Protein AF-T1G6C1-F1 (afdb_monomer)

Nearest PDB structures (foldseek):
  2r5z-assembly1_A  TM=9.878E-01  e=3.812E-03  Drosophila melanogaster
  2r5y-assembly1_A  TM=9.793E-01  e=7.746E-03  Drosophila melanogaster
  2cra-assembly1_A  TM=9.442E-01  e=9.399E-03  Homo sapiens
  1mnm-assembly1_C  TM=7.254E-01  e=1.574E-02  Saccharomyces cerevisiae
  2dn0-assembly1_A  TM=7.608E-01  e=6.931E-02  Homo sapiens

Mean predicted aligned error: 10.91 Å

Sequence (79 aa):
MLNDSKDSKIENKNEECVIRTDDFHRKCNRNEIREVLEREFNQKKYINVRDRDRIACETGLSNRQIKFWFQNRRAKIKK

Organism: Helobdella robusta (NCBI:txid6412)

Radius of gyration: 14.07 Å; Cα contacts (8 Å, |Δi|>4):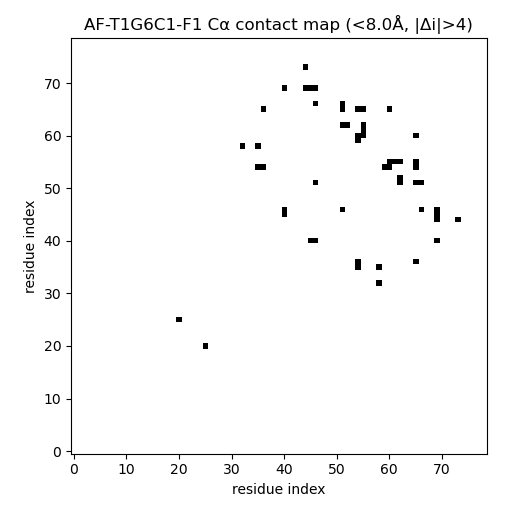 27; chains: 1; bounding box: 31×41×25 Å

Structure (mmCIF, N/CA/C/O b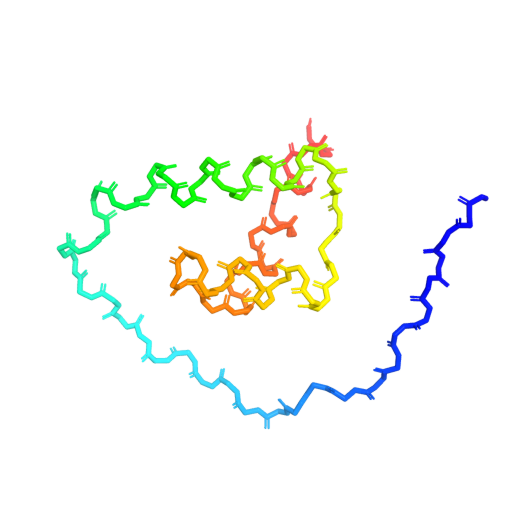ackbone):
data_AF-T1G6C1-F1
#
_entry.id   AF-T1G6C1-F1
#
loop_
_atom_site.group_PDB
_atom_site.id
_atom_site.type_symbol
_atom_site.label_atom_id
_atom_site.label_alt_id
_atom_site.label_comp_id
_atom_site.label_asym_id
_atom_site.label_entity_id
_atom_site.label_seq_id
_atom_site.pdbx_PDB_ins_code
_atom_site.Cartn_x
_atom_site.Cartn_y
_atom_site.Cartn_z
_atom_site.occupancy
_atom_site.B_iso_or_equiv
_atom_site.auth_seq_id
_atom_site.auth_comp_id
_atom_site.auth_asym_id
_atom_site.auth_atom_id
_atom_site.pdbx_PDB_model_num
ATOM 1 N N . MET A 1 1 ? 11.908 -22.125 -4.876 1.00 32.78 1 MET A N 1
ATOM 2 C CA . MET A 1 1 ? 11.924 -21.724 -3.452 1.00 32.78 1 MET A CA 1
ATOM 3 C C . MET A 1 1 ? 10.796 -20.705 -3.250 1.00 32.78 1 MET A C 1
ATOM 5 O O . MET A 1 1 ? 11.027 -19.515 -3.380 1.00 32.78 1 MET A O 1
ATOM 9 N N . LEU A 1 2 ? 9.537 -21.135 -3.385 1.00 42.06 2 LEU A N 1
ATOM 10 C CA . LEU A 1 2 ? 8.631 -21.567 -2.302 1.00 42.06 2 LEU A CA 1
ATOM 11 C C . LEU A 1 2 ? 8.273 -20.446 -1.313 1.00 42.06 2 LEU A C 1
ATOM 13 O O . LEU A 1 2 ? 8.908 -20.285 -0.279 1.00 42.06 2 LEU A O 1
ATOM 17 N N . ASN A 1 3 ? 7.240 -19.683 -1.684 1.00 35.22 3 ASN A N 1
ATOM 18 C CA . ASN A 1 3 ? 6.026 -19.495 -0.885 1.00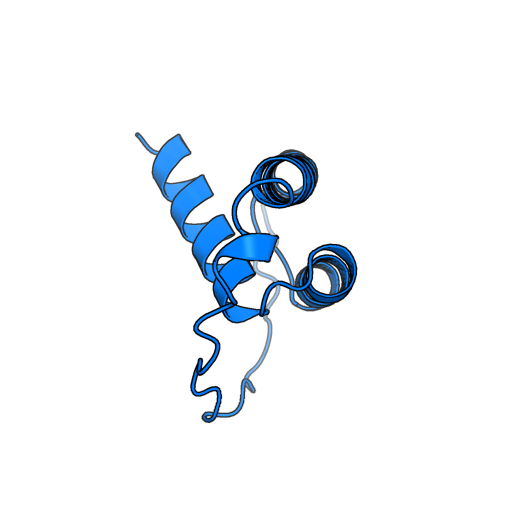 35.22 3 ASN A CA 1
ATOM 19 C C . ASN A 1 3 ? 4.906 -19.003 -1.817 1.00 35.22 3 ASN A C 1
ATOM 21 O O . ASN A 1 3 ? 4.418 -17.880 -1.710 1.00 35.22 3 ASN A O 1
ATOM 25 N N . ASP A 1 4 ? 4.496 -19.874 -2.744 1.00 45.34 4 ASP A N 1
ATOM 26 C CA . ASP A 1 4 ? 3.144 -19.827 -3.303 1.00 45.34 4 ASP A CA 1
ATOM 27 C C . ASP A 1 4 ? 2.185 -20.289 -2.199 1.00 45.34 4 ASP A C 1
ATOM 29 O O . ASP A 1 4 ? 1.742 -21.438 -2.154 1.00 45.34 4 ASP A O 1
ATOM 33 N N . SER A 1 5 ? 1.929 -19.406 -1.233 1.00 41.66 5 SER A N 1
ATOM 34 C CA . SER A 1 5 ? 0.879 -19.636 -0.252 1.00 41.66 5 SER A CA 1
ATOM 35 C C . SER A 1 5 ? -0.446 -19.367 -0.949 1.00 41.66 5 SER A C 1
ATOM 37 O O . SER A 1 5 ? -0.801 -18.226 -1.243 1.00 41.66 5 SER A O 1
ATOM 39 N N . LYS A 1 6 ? -1.134 -20.460 -1.270 1.00 54.44 6 LYS A N 1
ATOM 40 C CA . LYS A 1 6 ? -2.544 -20.493 -1.640 1.00 54.44 6 LYS A CA 1
ATOM 41 C C . LYS A 1 6 ? -3.331 -19.646 -0.640 1.00 54.44 6 LYS A C 1
ATOM 43 O O . LYS A 1 6 ? -3.479 -20.068 0.498 1.00 54.44 6 LYS A O 1
ATOM 48 N N . ASP A 1 7 ? -3.871 -18.515 -1.078 1.00 45.81 7 ASP A N 1
ATOM 49 C CA . ASP A 1 7 ? -5.016 -17.907 -0.411 1.00 45.81 7 ASP A CA 1
ATOM 50 C C . ASP A 1 7 ? -6.230 -18.033 -1.330 1.00 45.81 7 ASP A C 1
ATOM 52 O O . ASP A 1 7 ? -6.371 -17.413 -2.387 1.00 45.81 7 ASP A O 1
ATOM 56 N N . SER A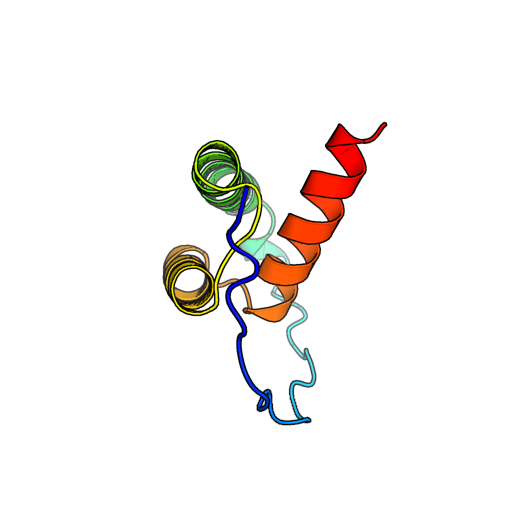 1 8 ? -7.049 -18.980 -0.900 1.00 39.19 8 SER A N 1
ATOM 57 C CA . SER A 1 8 ? -8.416 -19.293 -1.259 1.00 39.19 8 SER A CA 1
ATOM 58 C C . SER A 1 8 ? -9.306 -18.068 -1.477 1.00 39.19 8 SER A C 1
ATOM 60 O O . SER A 1 8 ? -9.299 -17.116 -0.705 1.00 39.19 8 SER A O 1
ATOM 62 N N . LYS A 1 9 ? -10.147 -18.181 -2.513 1.00 50.56 9 LYS A N 1
ATOM 63 C CA . LYS A 1 9 ? -11.483 -17.577 -2.652 1.00 50.56 9 LYS A CA 1
ATOM 64 C C . LYS A 1 9 ? -12.065 -17.048 -1.329 1.00 50.56 9 LYS A C 1
ATOM 66 O O . LYS A 1 9 ? -12.399 -17.845 -0.462 1.00 50.56 9 LYS A O 1
ATOM 71 N N . ILE A 1 10 ? -12.265 -15.734 -1.246 1.00 46.25 10 ILE A N 1
ATOM 72 C CA . ILE A 1 10 ? -13.547 -15.001 -1.157 1.00 46.25 10 ILE A CA 1
ATOM 73 C C . ILE A 1 10 ? -13.158 -13.545 -0.854 1.00 46.25 10 ILE A C 1
ATOM 75 O O . ILE A 1 10 ? -12.785 -13.216 0.263 1.00 46.25 10 ILE A O 1
ATOM 79 N N . GLU A 1 11 ? -13.243 -12.659 -1.844 1.00 44.28 11 GLU A N 1
ATOM 80 C CA . GLU A 1 11 ? -13.369 -11.222 -1.580 1.00 44.28 11 GLU A CA 1
ATOM 81 C C . GLU A 1 11 ? -14.672 -10.826 -2.280 1.00 44.28 11 GLU A C 1
ATOM 83 O O . GLU A 1 11 ? -14.791 -10.907 -3.507 1.00 44.28 11 GLU A O 1
ATOM 88 N N . ASN A 1 12 ? -15.703 -10.597 -1.464 1.00 44.50 12 ASN A N 1
ATOM 89 C CA . ASN A 1 12 ? -17.054 -10.263 -1.891 1.00 44.50 12 ASN A CA 1
ATOM 90 C C . ASN A 1 12 ? -17.024 -9.080 -2.866 1.00 44.50 12 ASN A C 1
ATOM 92 O O . ASN A 1 12 ? -16.395 -8.054 -2.619 1.00 44.50 12 ASN A O 1
ATOM 96 N N . LYS A 1 13 ? -17.738 -9.230 -3.983 1.00 53.31 13 LYS A N 1
ATOM 97 C CA . LYS A 1 13 ? -18.055 -8.133 -4.896 1.00 53.31 13 LYS A CA 1
ATOM 98 C C . LYS A 1 13 ? -18.990 -7.194 -4.134 1.00 53.31 13 LYS A C 1
ATOM 100 O O . LYS A 1 13 ? -20.119 -7.611 -3.925 1.00 53.31 13 LYS A O 1
ATOM 105 N N . ASN A 1 14 ? -18.504 -6.046 -3.651 1.00 51.31 14 ASN A N 1
ATOM 106 C CA . ASN A 1 14 ? -19.239 -4.794 -3.371 1.00 51.31 14 ASN A CA 1
ATOM 107 C C . ASN A 1 14 ? -18.360 -3.848 -2.526 1.00 51.31 14 ASN A C 1
ATOM 109 O O . ASN A 1 14 ? -18.600 -3.659 -1.341 1.00 51.31 14 ASN A O 1
ATOM 113 N N . GLU A 1 15 ? -17.342 -3.235 -3.131 1.00 50.09 15 GLU A N 1
ATOM 114 C CA . GLU A 1 15 ? -16.678 -2.068 -2.530 1.00 50.09 15 GLU A CA 1
ATOM 115 C C . GLU A 1 15 ? -16.665 -0.932 -3.556 1.00 50.09 15 GLU A C 1
ATOM 117 O O . GLU A 1 15 ? -15.678 -0.684 -4.256 1.00 50.09 15 GLU A O 1
ATOM 122 N N . GLU A 1 16 ? -17.812 -0.264 -3.690 1.00 44.78 16 GLU A N 1
ATOM 123 C CA . GLU A 1 16 ? -17.869 1.068 -4.285 1.00 44.78 16 GLU A CA 1
ATOM 124 C C . GLU A 1 16 ? -16.998 2.015 -3.453 1.00 44.78 16 GLU A C 1
ATOM 126 O O . GLU A 1 16 ? -17.240 2.268 -2.275 1.00 44.78 16 GLU A O 1
ATOM 131 N N . CYS A 1 17 ? -15.950 2.548 -4.074 1.00 43.91 17 CYS A N 1
ATOM 132 C CA . CYS A 1 17 ? -15.078 3.530 -3.453 1.00 43.91 17 CYS A CA 1
ATOM 133 C C . CYS A 1 17 ? -15.722 4.917 -3.590 1.00 43.91 17 CYS A C 1
ATOM 135 O O . CYS A 1 17 ? -15.415 5.643 -4.536 1.00 43.91 17 CYS A O 1
ATOM 137 N N . VAL A 1 18 ? -16.596 5.299 -2.658 1.00 51.66 18 VAL A N 1
ATOM 138 C CA . VAL A 1 18 ? -17.107 6.677 -2.558 1.00 51.66 18 VAL A CA 1
ATOM 139 C C . VAL A 1 18 ? -16.460 7.367 -1.369 1.00 51.66 18 VAL A C 1
ATOM 141 O O . VAL A 1 18 ? -17.090 7.592 -0.348 1.00 51.66 18 VAL A O 1
ATOM 144 N N . ILE A 1 19 ? -15.187 7.738 -1.490 1.00 48.88 19 ILE A N 1
ATOM 145 C CA . ILE A 1 19 ? -14.672 8.812 -0.642 1.00 48.88 19 ILE A CA 1
ATOM 146 C C . ILE A 1 19 ? -13.833 9.743 -1.516 1.00 48.88 19 ILE A C 1
ATOM 148 O O . ILE A 1 19 ? -12.643 9.532 -1.761 1.00 48.88 19 ILE A O 1
ATOM 152 N N . ARG A 1 20 ? -14.482 10.809 -1.996 1.00 57.28 20 ARG A N 1
ATOM 153 C CA . ARG A 1 20 ? -13.804 12.079 -2.260 1.00 57.28 20 ARG A CA 1
ATOM 154 C C . ARG A 1 20 ? -13.378 12.597 -0.889 1.00 57.28 20 ARG A C 1
ATOM 156 O O . ARG A 1 20 ? -14.131 13.314 -0.246 1.00 57.28 20 ARG A O 1
ATOM 163 N N . THR A 1 21 ? -12.247 12.110 -0.381 1.00 49.84 21 THR A N 1
ATOM 164 C CA . THR A 1 21 ? -11.725 12.552 0.915 1.00 49.84 21 THR A CA 1
ATOM 165 C C . THR A 1 21 ? -11.413 14.030 0.787 1.00 49.84 21 THR A C 1
ATOM 167 O O . THR A 1 21 ? -10.556 14.397 -0.021 1.00 49.84 21 THR A O 1
ATOM 170 N N . ASP A 1 22 ? -12.166 14.818 1.543 1.00 51.12 22 ASP A N 1
ATOM 171 C CA . ASP A 1 22 ? -11.980 16.229 1.833 1.00 51.12 22 ASP A CA 1
ATOM 172 C C . ASP A 1 22 ? -10.511 16.677 1.694 1.00 51.12 22 ASP A C 1
ATOM 174 O O . ASP A 1 22 ? -9.585 16.076 2.252 1.00 51.12 22 ASP A O 1
ATOM 178 N N . ASP A 1 23 ? -10.303 17.716 0.882 1.00 51.25 23 ASP A N 1
ATOM 179 C CA . ASP A 1 23 ? -8.998 18.210 0.427 1.00 51.25 23 ASP A CA 1
ATOM 180 C C . ASP A 1 23 ? -8.082 18.649 1.594 1.00 51.25 23 ASP A C 1
ATOM 182 O O . ASP A 1 23 ? -6.862 18.755 1.434 1.00 51.25 23 ASP A O 1
ATOM 186 N N . PHE A 1 24 ? -8.634 18.821 2.801 1.00 45.31 24 PHE A N 1
ATOM 187 C CA . PHE A 1 24 ? -7.912 19.288 3.981 1.00 45.31 24 PHE A CA 1
ATOM 188 C C . PHE A 1 24 ? -7.050 18.196 4.648 1.00 45.31 24 PHE A C 1
ATOM 190 O O . PHE A 1 24 ? -5.943 18.480 5.107 1.00 45.31 24 PHE A O 1
ATOM 197 N N . HIS A 1 25 ? -7.464 16.922 4.607 1.00 52.25 25 HIS A N 1
ATOM 198 C CA . HIS A 1 25 ? -6.657 15.795 5.118 1.00 52.25 25 HIS A CA 1
ATOM 199 C C . HIS A 1 25 ? -5.582 15.317 4.126 1.00 52.25 25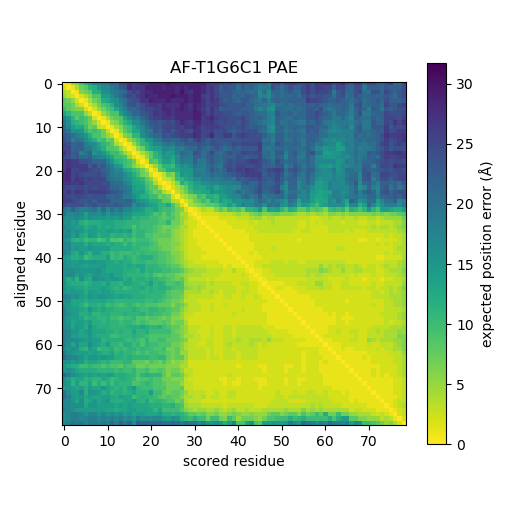 HIS A C 1
ATOM 201 O O . HIS A 1 25 ? -4.669 14.571 4.486 1.00 52.25 25 HIS A O 1
ATOM 207 N N . ARG A 1 26 ? -5.637 15.768 2.868 1.00 53.19 26 ARG A N 1
ATOM 208 C CA . ARG A 1 26 ? -4.722 15.336 1.799 1.00 53.19 26 ARG A CA 1
ATOM 209 C C . ARG A 1 26 ? -3.307 15.905 1.908 1.00 53.19 26 ARG A C 1
ATOM 211 O O . ARG A 1 26 ? -2.380 15.290 1.379 1.00 53.19 26 ARG A O 1
ATOM 218 N N . LYS A 1 27 ? -3.115 17.075 2.530 1.00 51.06 27 LYS A N 1
ATOM 219 C CA . LYS A 1 27 ? -1.855 17.828 2.383 1.00 51.06 27 LYS A CA 1
ATOM 220 C C . LYS A 1 27 ? -0.780 17.486 3.419 1.00 51.06 27 LYS A C 1
ATOM 222 O O . LYS A 1 27 ? 0.381 17.385 3.033 1.00 51.06 27 LYS A O 1
ATOM 227 N N . CYS A 1 28 ? -1.148 17.224 4.675 1.00 51.25 28 CYS A N 1
ATOM 228 C CA . CYS A 1 28 ? -0.186 16.857 5.729 1.00 51.25 28 CYS A CA 1
ATOM 229 C C . CYS A 1 28 ? -0.091 15.347 5.994 1.00 51.25 28 CYS A C 1
ATOM 231 O O . CYS A 1 28 ? 0.967 14.869 6.383 1.00 51.25 28 CYS A O 1
ATOM 233 N N . ASN A 1 29 ? -1.138 14.572 5.700 1.00 64.00 29 ASN A N 1
ATOM 234 C CA . ASN A 1 29 ? -1.167 13.134 5.993 1.00 64.00 29 ASN A CA 1
ATOM 235 C C . ASN A 1 29 ? -0.434 12.279 4.926 1.00 64.00 29 ASN A C 1
ATOM 237 O O . ASN A 1 29 ? -0.103 11.116 5.135 1.00 64.00 29 ASN A O 1
ATOM 241 N N . ARG A 1 30 ? -0.108 12.855 3.757 1.00 71.56 30 ARG A N 1
ATOM 242 C CA . ARG A 1 30 ? 0.439 12.099 2.613 1.00 71.56 30 ARG A CA 1
ATOM 243 C C . ARG A 1 30 ? 1.870 11.588 2.816 1.00 71.56 30 ARG A C 1
ATOM 245 O O . ARG A 1 30 ? 2.221 10.571 2.218 1.00 71.56 30 ARG A O 1
ATOM 252 N N . ASN A 1 31 ? 2.700 12.293 3.587 1.00 80.62 31 ASN A N 1
ATOM 253 C CA . ASN A 1 31 ? 4.090 11.882 3.815 1.00 80.62 31 ASN A CA 1
ATOM 254 C C . ASN A 1 31 ? 4.161 10.738 4.828 1.00 80.62 31 ASN A C 1
ATOM 256 O O . ASN A 1 31 ? 4.756 9.713 4.520 1.00 80.62 31 ASN A O 1
ATOM 260 N N . GLU A 1 32 ? 3.450 10.860 5.947 1.00 84.25 32 GLU A N 1
ATOM 261 C CA . GLU A 1 32 ? 3.358 9.820 6.976 1.00 84.25 32 GLU A CA 1
ATOM 262 C C . GLU A 1 32 ? 2.766 8.514 6.418 1.00 84.25 32 GLU A C 1
ATOM 264 O O . GLU A 1 32 ? 3.384 7.456 6.537 1.00 84.25 32 GLU A O 1
ATOM 269 N N . ILE A 1 33 ? 1.648 8.588 5.676 1.00 87.88 33 ILE A N 1
ATOM 270 C CA . ILE A 1 33 ? 1.072 7.423 4.977 1.00 87.88 33 ILE A CA 1
ATOM 271 C C . ILE A 1 33 ? 2.115 6.757 4.078 1.00 87.88 33 ILE A C 1
ATOM 273 O O . ILE A 1 33 ? 2.229 5.531 4.019 1.00 87.88 33 ILE A O 1
ATOM 277 N N . ARG A 1 34 ? 2.870 7.565 3.327 1.00 88.44 34 ARG A N 1
ATOM 278 C CA . ARG A 1 34 ? 3.877 7.046 2.406 1.00 88.44 34 ARG A CA 1
ATOM 279 C C . ARG A 1 34 ? 5.019 6.373 3.157 1.00 88.44 34 ARG A C 1
ATOM 281 O O . ARG A 1 34 ? 5.477 5.332 2.701 1.00 88.44 34 ARG A O 1
ATOM 288 N N . GLU A 1 35 ? 5.473 6.942 4.263 1.00 90.69 35 GLU A N 1
ATOM 289 C CA . GLU A 1 35 ? 6.530 6.366 5.093 1.00 90.69 35 GLU A CA 1
ATOM 290 C C . GLU A 1 35 ? 6.113 5.017 5.677 1.00 90.69 35 GLU A C 1
ATOM 292 O O . GLU A 1 35 ? 6.882 4.061 5.581 1.00 90.69 35 GLU A O 1
ATOM 297 N N . VAL A 1 36 ? 4.880 4.897 6.178 1.00 90.44 36 VAL A N 1
ATOM 298 C CA . VAL A 1 36 ? 4.323 3.619 6.654 1.00 90.44 36 VAL A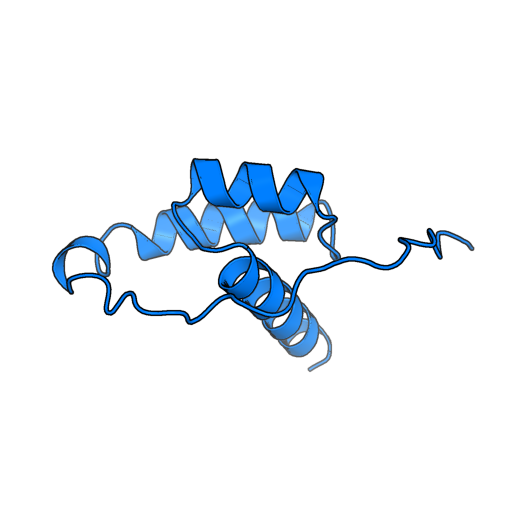 CA 1
ATOM 299 C C . VAL A 1 36 ? 4.298 2.580 5.529 1.00 90.44 36 VAL A C 1
ATOM 301 O O . VAL A 1 36 ? 4.809 1.471 5.694 1.00 90.44 36 VAL A O 1
ATOM 304 N N . LEU A 1 37 ? 3.778 2.944 4.353 1.00 91.38 37 LEU A N 1
ATOM 305 C CA . LEU A 1 37 ? 3.703 2.041 3.200 1.00 91.38 37 LEU A CA 1
ATOM 306 C C . LEU A 1 37 ? 5.090 1.624 2.681 1.00 91.38 37 LEU A C 1
ATOM 308 O O . LEU A 1 37 ? 5.299 0.457 2.352 1.00 91.38 37 LEU A O 1
ATOM 312 N N . GLU A 1 38 ? 6.054 2.545 2.618 1.00 93.12 38 GLU A N 1
ATOM 313 C CA . GLU A 1 38 ? 7.435 2.254 2.204 1.00 93.12 38 GLU A CA 1
ATOM 314 C C . GLU A 1 38 ? 8.172 1.396 3.242 1.00 93.12 38 GLU A C 1
ATOM 316 O O . GLU A 1 38 ? 8.893 0.471 2.861 1.00 93.12 38 GLU A O 1
ATOM 321 N N . ARG A 1 39 ? 7.965 1.645 4.541 1.00 93.56 39 ARG A N 1
ATOM 322 C CA . ARG A 1 39 ? 8.521 0.841 5.641 1.00 93.56 39 ARG A CA 1
ATOM 323 C C . ARG A 1 39 ? 8.068 -0.611 5.539 1.00 93.56 39 ARG A C 1
ATOM 325 O O . ARG A 1 39 ? 8.906 -1.513 5.525 1.00 93.56 39 ARG A O 1
ATOM 332 N N . GLU A 1 40 ? 6.766 -0.835 5.403 1.00 92.19 40 GLU A N 1
ATOM 333 C CA . GLU A 1 40 ? 6.193 -2.177 5.255 1.00 92.19 40 GLU A CA 1
ATOM 334 C C . GLU A 1 40 ? 6.631 -2.826 3.931 1.00 92.19 40 GLU A C 1
ATOM 336 O O . GLU A 1 40 ? 7.000 -4.000 3.898 1.00 92.19 40 GLU A O 1
ATOM 341 N N . PHE A 1 41 ? 6.717 -2.056 2.841 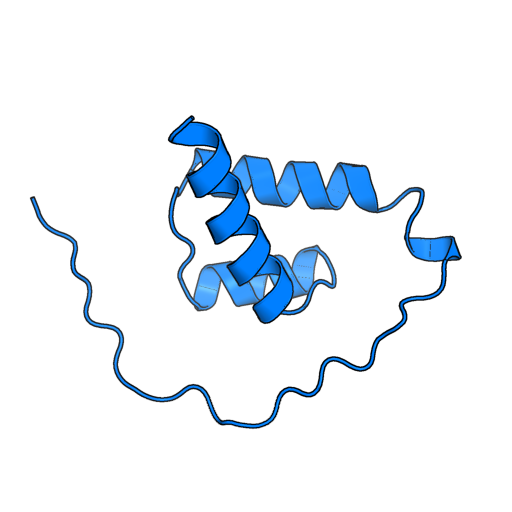1.00 91.75 41 PHE A N 1
ATOM 342 C CA . PHE A 1 41 ? 7.216 -2.548 1.554 1.00 91.75 41 PHE A CA 1
ATOM 343 C C . PHE A 1 41 ? 8.701 -2.944 1.575 1.00 91.75 41 PHE A C 1
ATOM 345 O O . PHE A 1 41 ? 9.139 -3.847 0.847 1.00 91.75 41 PHE A O 1
ATOM 352 N N . ASN A 1 42 ? 9.516 -2.266 2.380 1.00 92.25 42 ASN A N 1
ATOM 353 C CA . ASN A 1 42 ? 10.919 -2.619 2.561 1.00 92.25 42 ASN A CA 1
ATOM 354 C C . ASN A 1 42 ? 11.073 -3.959 3.278 1.00 92.25 42 ASN A C 1
ATOM 356 O O . ASN A 1 42 ? 11.942 -4.734 2.884 1.00 92.25 42 ASN A O 1
ATOM 360 N N . GLN A 1 43 ? 10.181 -4.264 4.221 1.00 91.38 43 GLN A N 1
ATOM 361 C CA . GLN A 1 43 ? 10.133 -5.559 4.900 1.00 91.38 43 GLN A CA 1
ATOM 362 C C . GLN A 1 43 ? 9.539 -6.660 4.006 1.00 91.38 43 GLN A C 1
ATOM 364 O O . GLN A 1 43 ? 10.088 -7.758 3.930 1.00 91.38 43 GLN A O 1
ATOM 369 N N . LYS A 1 44 ? 8.430 -6.379 3.305 1.00 89.69 44 LYS A N 1
ATOM 370 C CA . LYS A 1 44 ? 7.703 -7.352 2.474 1.00 89.69 44 LYS A CA 1
ATOM 371 C C . LYS A 1 44 ? 7.264 -6.729 1.149 1.00 89.69 44 LYS A C 1
ATOM 373 O O . LYS A 1 44 ? 6.423 -5.840 1.096 1.00 89.69 44 LYS A O 1
ATOM 378 N N . LYS A 1 45 ? 7.763 -7.257 0.024 1.00 89.31 45 LYS A N 1
ATOM 379 C CA . LYS A 1 45 ? 7.400 -6.762 -1.327 1.00 89.31 45 LYS A CA 1
ATOM 380 C C . LYS A 1 45 ? 5.950 -7.071 -1.729 1.00 89.31 45 LYS A C 1
ATOM 382 O O . LYS A 1 45 ? 5.417 -6.469 -2.670 1.00 89.31 45 LYS A O 1
ATOM 387 N N . TYR A 1 46 ? 5.309 -7.996 -1.021 1.00 92.56 46 TYR A N 1
ATOM 388 C CA . TYR A 1 46 ? 3.914 -8.386 -1.186 1.00 92.56 46 TYR A CA 1
ATOM 389 C C . TYR A 1 46 ? 3.217 -8.308 0.166 1.00 92.56 46 TYR A C 1
ATOM 391 O O . TYR A 1 46 ? 3.761 -8.763 1.168 1.00 92.56 46 TYR A O 1
ATOM 399 N N . ILE A 1 47 ? 2.017 -7.736 0.173 1.00 89.94 47 ILE A N 1
ATOM 400 C CA . ILE A 1 47 ? 1.214 -7.561 1.378 1.00 89.94 47 ILE A CA 1
ATOM 401 C C . ILE A 1 47 ? 0.122 -8.634 1.440 1.00 89.94 47 ILE A C 1
ATOM 403 O O . ILE A 1 47 ? -0.614 -8.827 0.466 1.00 89.94 47 ILE A O 1
ATOM 407 N N . ASN A 1 48 ? 0.030 -9.337 2.570 1.00 90.69 48 ASN A N 1
ATOM 408 C CA . ASN A 1 48 ? -1.056 -10.282 2.850 1.00 90.69 48 ASN A CA 1
ATOM 409 C C . ASN A 1 48 ? -2.299 -9.534 3.377 1.00 90.69 48 ASN A C 1
ATOM 411 O O . ASN A 1 48 ? -2.264 -8.319 3.547 1.00 90.69 48 ASN A O 1
ATOM 415 N N . VAL A 1 49 ? -3.415 -10.231 3.596 1.00 87.06 49 VAL A N 1
ATOM 416 C CA . VAL A 1 49 ? -4.671 -9.595 4.048 1.00 87.06 49 VAL A CA 1
ATOM 417 C C . VAL A 1 49 ? -4.529 -8.991 5.450 1.00 87.06 49 VAL A C 1
ATOM 419 O O . VAL A 1 49 ? -4.873 -7.834 5.648 1.00 87.06 49 VAL A O 1
ATOM 422 N N . ARG A 1 50 ? -3.915 -9.717 6.392 1.00 89.81 50 ARG A N 1
ATOM 423 C CA . ARG A 1 50 ? -3.768 -9.276 7.792 1.00 89.81 50 ARG A CA 1
ATOM 424 C C . ARG A 1 50 ? -2.925 -8.007 7.935 1.00 89.81 50 ARG A C 1
ATOM 426 O O . ARG A 1 50 ? -3.288 -7.098 8.674 1.00 89.81 50 ARG A O 1
ATOM 433 N N . ASP A 1 51 ? -1.807 -7.943 7.219 1.00 88.69 51 ASP A N 1
ATOM 434 C CA . ASP A 1 51 ? -0.929 -6.774 7.186 1.00 88.69 51 ASP A CA 1
ATOM 435 C C . ASP A 1 51 ? -1.641 -5.597 6.500 1.00 88.69 51 ASP A C 1
ATOM 437 O O . ASP A 1 51 ? -1.465 -4.449 6.896 1.00 88.69 51 ASP A O 1
ATOM 441 N N . ARG A 1 52 ? -2.492 -5.872 5.502 1.00 91.44 52 ARG A N 1
ATOM 442 C CA . ARG A 1 52 ? -3.292 -4.852 4.813 1.00 91.44 52 ARG A CA 1
ATOM 443 C C . ARG A 1 52 ? -4.338 -4.231 5.733 1.00 91.44 52 ARG A C 1
ATOM 445 O O . ARG A 1 52 ? -4.401 -3.008 5.785 1.00 91.44 52 ARG A O 1
ATOM 452 N N . ASP A 1 53 ? -5.060 -5.043 6.502 1.00 88.94 53 ASP A N 1
ATOM 453 C CA . ASP A 1 53 ? -6.032 -4.562 7.489 1.00 88.94 53 ASP A CA 1
ATOM 454 C C . ASP A 1 53 ? -5.347 -3.735 8.585 1.00 88.94 53 ASP A C 1
ATOM 456 O O . ASP A 1 53 ? -5.828 -2.667 8.958 1.00 88.94 53 ASP A O 1
ATOM 460 N N . ARG A 1 54 ? -4.168 -4.170 9.051 1.00 91.69 54 ARG A N 1
ATOM 461 C CA . ARG A 1 54 ? -3.363 -3.402 10.012 1.00 91.69 54 ARG A CA 1
ATOM 462 C C . ARG A 1 54 ? -2.989 -2.023 9.461 1.00 91.69 54 ARG A C 1
ATOM 464 O O . ARG A 1 54 ? -3.186 -1.025 10.149 1.00 91.69 54 ARG A O 1
ATOM 471 N N . ILE A 1 55 ? -2.482 -1.960 8.228 1.00 89.19 55 ILE A N 1
ATOM 472 C CA . ILE A 1 55 ? -2.115 -0.690 7.585 1.00 89.19 55 ILE A CA 1
ATOM 473 C C . ILE A 1 55 ? -3.357 0.168 7.320 1.00 89.19 55 ILE A C 1
ATOM 475 O O . ILE A 1 55 ? -3.279 1.386 7.456 1.00 89.19 55 ILE A O 1
ATOM 479 N N . ALA A 1 56 ? -4.499 -0.426 6.971 1.00 87.81 56 ALA A N 1
ATOM 480 C CA . ALA A 1 56 ? -5.756 0.298 6.787 1.00 87.81 56 ALA A CA 1
ATOM 481 C C . ALA A 1 56 ? -6.187 1.006 8.078 1.00 87.81 56 ALA A C 1
ATOM 483 O O . ALA A 1 56 ? -6.508 2.193 8.044 1.00 87.81 56 ALA A O 1
ATOM 484 N N . CYS A 1 57 ? -6.097 0.319 9.219 1.00 86.62 57 CYS A N 1
ATOM 485 C CA . CYS A 1 57 ? -6.360 0.911 10.530 1.00 86.62 57 CYS A CA 1
ATOM 486 C C . CYS A 1 57 ? -5.347 2.009 10.903 1.00 86.62 57 CYS A C 1
ATOM 488 O O . CYS A 1 57 ? -5.737 3.013 11.487 1.00 86.62 57 CYS A O 1
ATOM 490 N N . GLU A 1 58 ? -4.064 1.837 10.565 1.00 86.06 58 GLU A N 1
ATOM 491 C CA . GLU A 1 58 ? -2.996 2.801 10.890 1.00 86.06 58 GLU A CA 1
ATOM 492 C C . GLU A 1 58 ? -3.037 4.057 10.001 1.00 86.06 58 GLU A C 1
ATOM 494 O O . GLU A 1 58 ? -2.752 5.155 10.465 1.00 86.06 58 GLU A O 1
ATOM 499 N N . THR A 1 59 ? -3.400 3.912 8.723 1.00 84.25 59 THR A N 1
ATOM 500 C CA . THR A 1 59 ? -3.301 4.985 7.711 1.00 84.25 59 THR A CA 1
ATOM 501 C C . THR A 1 59 ? -4.644 5.577 7.287 1.00 84.25 59 THR A C 1
ATOM 503 O O . THR A 1 59 ? -4.672 6.560 6.548 1.00 84.25 59 THR A O 1
ATOM 506 N N . GLY A 1 60 ? -5.763 4.961 7.678 1.00 83.94 60 GLY A N 1
ATOM 507 C CA . GLY A 1 60 ? -7.102 5.332 7.212 1.00 83.94 60 GL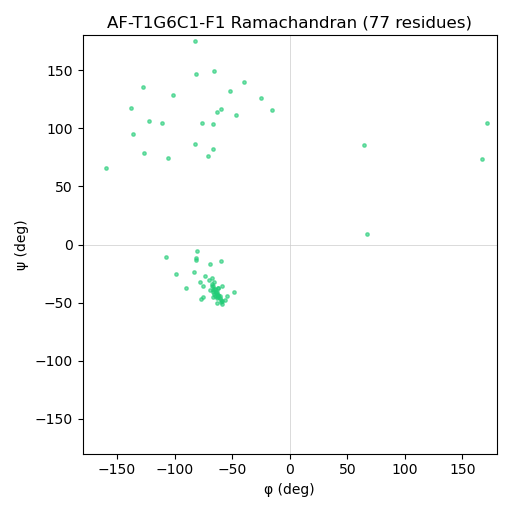Y A CA 1
ATOM 508 C C . GLY A 1 60 ? -7.348 5.052 5.722 1.00 83.94 60 GLY A C 1
ATOM 509 O O . GLY A 1 60 ? -8.358 5.489 5.169 1.00 83.94 60 GLY A O 1
ATOM 510 N N . LEU A 1 61 ? -6.435 4.346 5.045 1.00 85.00 61 LEU A N 1
ATOM 511 C CA . LEU A 1 61 ? -6.603 3.947 3.652 1.00 85.00 61 LEU A CA 1
ATOM 512 C C . LEU A 1 61 ? -7.477 2.701 3.534 1.00 85.00 61 LEU A C 1
ATOM 514 O O . LEU A 1 61 ? -7.387 1.772 4.330 1.00 85.00 61 LEU A O 1
ATOM 518 N N . SER A 1 62 ? -8.248 2.621 2.453 1.00 85.06 62 SER A N 1
ATOM 519 C CA . SER A 1 62 ? -8.945 1.382 2.108 1.00 85.06 62 SER A CA 1
ATOM 520 C C . SER A 1 62 ? -7.963 0.269 1.737 1.00 85.06 62 SER A C 1
ATOM 522 O O . SER A 1 62 ? -6.926 0.492 1.096 1.00 85.06 62 SER A O 1
ATOM 524 N N . ASN A 1 63 ? -8.364 -0.968 2.031 1.00 83.94 63 ASN A N 1
ATOM 525 C CA . ASN A 1 63 ? -7.666 -2.178 1.603 1.00 83.94 63 ASN A CA 1
ATOM 526 C C . ASN A 1 63 ? -7.335 -2.151 0.097 1.00 83.94 63 ASN A C 1
ATOM 528 O O . ASN A 1 63 ? -6.220 -2.481 -0.326 1.00 83.94 63 ASN A O 1
ATOM 532 N N . ARG A 1 64 ? -8.265 -1.668 -0.732 1.00 85.75 64 ARG A N 1
ATOM 533 C CA . ARG A 1 64 ? -8.065 -1.502 -2.176 1.00 85.75 64 ARG A CA 1
ATOM 534 C C . ARG A 1 64 ? -6.947 -0.510 -2.522 1.00 85.75 64 ARG A C 1
ATOM 536 O O . ARG A 1 64 ? -6.118 -0.818 -3.381 1.00 85.75 64 ARG A O 1
ATOM 543 N N . GLN A 1 65 ? -6.894 0.652 -1.867 1.00 87.50 65 GLN A N 1
ATOM 544 C CA . GLN A 1 65 ? -5.838 1.650 -2.091 1.00 87.50 65 GLN A CA 1
ATOM 545 C C . GLN A 1 65 ? -4.460 1.095 -1.729 1.00 87.50 65 GLN A C 1
ATOM 547 O O . GLN A 1 65 ? -3.518 1.251 -2.508 1.00 87.50 65 GLN A O 1
ATOM 552 N N . ILE A 1 66 ? -4.353 0.388 -0.604 1.00 86.62 66 ILE A N 1
ATOM 553 C CA . ILE A 1 66 ? -3.102 -0.241 -0.164 1.00 86.62 66 ILE A CA 1
ATOM 554 C C . ILE A 1 66 ? -2.665 -1.306 -1.180 1.00 86.62 66 ILE A C 1
ATOM 556 O O . ILE A 1 66 ? -1.521 -1.305 -1.637 1.00 86.62 66 ILE A O 1
ATOM 560 N N . LYS A 1 67 ? -3.588 -2.163 -1.635 1.00 90.06 67 LYS A N 1
ATOM 561 C CA . LYS A 1 67 ? -3.321 -3.177 -2.670 1.00 90.06 67 LYS A CA 1
ATOM 562 C C . LYS A 1 67 ? -2.773 -2.556 -3.959 1.00 90.06 67 LYS A C 1
ATOM 564 O O . LYS A 1 67 ? -1.759 -3.028 -4.482 1.00 90.06 67 LYS A O 1
ATOM 569 N N . PHE A 1 68 ? -3.404 -1.494 -4.458 1.00 89.00 68 PHE A N 1
ATOM 570 C CA . PHE A 1 68 ? -2.948 -0.783 -5.656 1.00 89.00 68 PHE A CA 1
ATOM 571 C C . PHE A 1 68 ? -1.619 -0.069 -5.455 1.00 89.00 68 PHE A C 1
ATOM 573 O O . PHE A 1 68 ? -0.766 -0.103 -6.344 1.00 89.00 68 PHE A O 1
ATOM 580 N N . TRP A 1 69 ? -1.397 0.529 -4.288 1.00 92.81 69 TRP A N 1
ATOM 581 C CA . TRP A 1 69 ? -0.119 1.150 -3.975 1.00 92.81 69 TRP A CA 1
ATOM 582 C C . TRP A 1 69 ? 1.018 0.122 -4.024 1.00 92.81 69 TRP A C 1
ATOM 584 O O . TRP A 1 69 ? 2.012 0.355 -4.707 1.00 92.81 69 TRP A O 1
ATOM 594 N N . PHE A 1 70 ? 0.844 -1.060 -3.421 1.00 92.69 70 PHE A N 1
ATOM 595 C CA . PHE A 1 70 ? 1.845 -2.136 -3.463 1.00 92.69 70 PHE A CA 1
ATOM 596 C C . PHE A 1 70 ? 2.098 -2.645 -4.891 1.00 92.69 70 PHE A C 1
ATOM 598 O O . PHE A 1 70 ? 3.239 -2.944 -5.254 1.00 92.69 70 PHE A O 1
ATOM 605 N N . GLN A 1 71 ? 1.058 -2.730 -5.726 1.00 89.19 71 GLN A N 1
ATOM 606 C CA . GLN A 1 71 ? 1.200 -3.078 -7.145 1.00 89.19 71 GLN A CA 1
ATOM 607 C C . GLN A 1 71 ? 2.022 -2.028 -7.907 1.00 89.19 71 GLN A C 1
ATOM 609 O O . GLN A 1 71 ? 3.015 -2.380 -8.549 1.00 89.19 71 GLN A O 1
ATOM 614 N N . ASN A 1 72 ? 1.671 -0.747 -7.774 1.00 90.31 72 ASN A N 1
ATOM 615 C CA . ASN A 1 72 ? 2.397 0.362 -8.397 1.00 90.31 72 ASN A CA 1
ATOM 616 C C . ASN A 1 72 ? 3.837 0.466 -7.886 1.00 90.31 72 ASN A C 1
ATOM 618 O O . ASN A 1 72 ? 4.764 0.721 -8.659 1.00 90.31 72 ASN A O 1
ATOM 622 N N . ARG A 1 73 ? 4.056 0.213 -6.593 1.00 91.94 73 ARG A N 1
ATOM 623 C CA . ARG A 1 73 ? 5.383 0.259 -5.985 1.00 91.94 73 ARG A CA 1
ATOM 624 C C . ARG A 1 73 ? 6.313 -0.805 -6.558 1.00 91.94 73 ARG A C 1
ATOM 626 O O . ARG A 1 73 ? 7.466 -0.490 -6.856 1.00 91.94 73 ARG A O 1
ATOM 633 N N . ARG A 1 74 ? 5.813 -2.030 -6.774 1.00 92.44 74 ARG A N 1
ATOM 634 C CA . ARG A 1 74 ? 6.561 -3.092 -7.472 1.00 92.44 74 ARG A CA 1
ATOM 635 C C . ARG A 1 74 ? 6.814 -2.748 -8.936 1.00 92.44 74 ARG A C 1
ATOM 637 O O . ARG A 1 74 ? 7.923 -2.969 -9.410 1.00 92.44 74 ARG A O 1
ATOM 644 N N . ALA A 1 75 ? 5.824 -2.198 -9.638 1.00 90.81 75 ALA A N 1
ATOM 645 C CA . ALA A 1 75 ? 5.992 -1.778 -11.029 1.00 90.81 75 ALA A CA 1
ATOM 646 C C . ALA A 1 75 ? 7.115 -0.737 -11.183 1.00 90.81 75 ALA A C 1
ATOM 648 O O . ALA A 1 75 ? 7.868 -0.794 -12.149 1.00 90.81 75 ALA A O 1
ATOM 649 N N . LYS A 1 76 ? 7.283 0.154 -10.196 1.00 88.50 76 LYS A N 1
ATOM 650 C CA . LYS A 1 76 ? 8.369 1.144 -10.166 1.00 88.50 76 LYS A CA 1
ATOM 651 C C . LYS A 1 76 ? 9.771 0.539 -9.993 1.00 88.50 76 LYS A C 1
ATOM 653 O O . LYS A 1 76 ? 10.716 1.158 -10.442 1.00 88.50 76 LYS A O 1
ATOM 658 N N . ILE A 1 77 ? 9.917 -0.619 -9.341 1.00 82.69 77 ILE A N 1
ATOM 659 C CA . ILE A 1 77 ? 11.227 -1.285 -9.133 1.00 82.69 77 ILE A CA 1
ATOM 660 C C . ILE A 1 77 ? 11.652 -2.119 -10.341 1.00 82.69 77 ILE A C 1
ATOM 662 O O . ILE A 1 77 ? 12.828 -2.400 -10.519 1.00 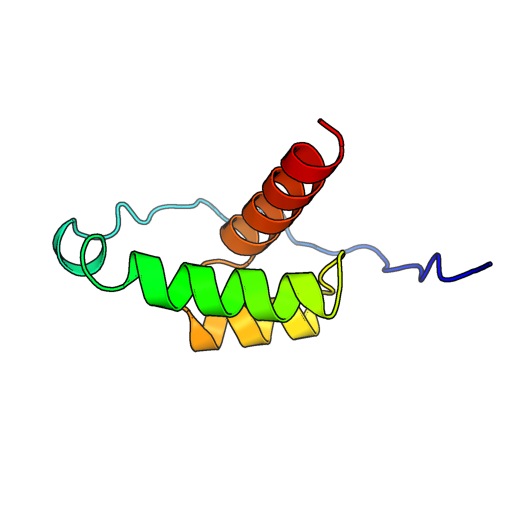82.69 77 ILE A O 1
ATOM 666 N N . LYS A 1 78 ? 10.686 -2.547 -11.157 1.00 74.75 78 LYS A N 1
ATOM 667 C CA . LYS A 1 78 ? 10.951 -3.310 -12.381 1.00 74.75 78 LYS A CA 1
ATOM 668 C C . LYS A 1 78 ? 11.373 -2.430 -13.566 1.00 74.75 78 LYS A C 1
ATOM 670 O O . LYS A 1 78 ? 11.659 -2.977 -14.624 1.00 74.75 78 LYS A O 1
ATOM 675 N N . LYS A 1 79 ? 11.340 -1.106 -13.402 1.00 54.41 79 LYS A N 1
ATOM 676 C CA . LYS A 1 79 ? 11.884 -0.122 -14.340 1.00 54.41 79 LYS A CA 1
ATOM 677 C C . LYS A 1 79 ? 13.238 0.336 -13.832 1.00 54.41 79 LYS A C 1
ATOM 679 O O . LYS A 1 79 ? 14.111 0.544 -14.693 1.00 54.41 79 LYS A O 1
#

InterPro domains:
  IPR001356 Homeodomain [PF00046] (26-79)
  IPR001356 Homeodomain [PS50071] (20-79)
  IPR001356 Homeodomain [SM00389] (23-79)
  IPR001356 Homeodomain [cd00086] (25-79)
  IPR009057 Homedomain-like superfamily [SSF46689] (24-79)
  IPR017970 Homeobox, conserved site [PS00027] (55-78)
  IPR050848 Homeobox domain-containing transcription factors [PTHR24333] (36-79)

Foldseek 3Di:
DDDPPDDDDDDDPDDDPPDPPDPVCVPPLVVVLVVVLVVVCVVPLDDDPVNLVVSCVVRVDDSVVSNVVSVVVVVVVVD

Secondary structure (DSSP, 8-state):
--------S---S---------TTTTTTHHHHHHHHHHHHHHH-SS--HHHHHHHHHHH---HHHHHHHHHHHHHHH--

Solvent-accessible surface area (backbone atoms only — not comparable to full-atom values): 5197 Å² total; per-residue (Å²): 139,87,79,87,71,85,79,74,93,81,79,79,92,80,80,83,86,86,68,88,70,60,76,78,63,57,74,74,50,52,60,59,46,46,51,56,53,50,54,51,41,73,76,38,80,68,81,56,71,71,61,35,55,52,48,21,72,76,58,73,44,53,60,66,57,53,54,50,49,48,51,53,55,51,57,61,71,78,105

pLDDT: mean 73.08, std 20.12, range [32.78, 93.56]